Protein AF-A0A1L7GTB3-F1 (afdb_monomer)

InterPro domains:
  IPR046242 Protein of unknown function DUF6275 [PF19791] (11-72)

Mean predicted aligned error: 9.32 Å

Secondary structure (DSSP, 8-state):
-PPP-HHHHHHHHHHHHHHHTTTSS-TTT-EEEEEEEETTEEEEEEE-TTSEEEEEEEETTTEEEEEEEEE--------SS--

Nearest PDB structures (foldseek):
  8bb7-assembly1_B  TM=7.595E-01  e=2.789E+00  Mus musculus
  8bf4-assembly2_C  TM=7.652E-01  e=4.019E+00  Mus musculus
  1ofz-assembly1_B  TM=6.818E-01  e=2.624E+00  Aleuria aurantia
  8asv-assembly1_B  TM=6.442E-01  e=4.826E+00  Saccharomyces cerevisiae
  6qk7-assembly1_B  TM=5.816E-01  e=7.392E+00  Saccharomyces cerevisiae S288C

Organism: Limosilactobacillus fermentum (NCBI:txid1613)

Sequence (83 aa):
MSEFNQAEFESKAKKLVAKYLNYEVNEKELSIVGFSKVGADAKVMICDMDDHCFEVTYFGEDGEHIVDVYSYVECDKSDEELQ

Foldseek 3Di:
DDDDDPVVVLLVVLVVVCVVVVVPDDSVQKDWPDWDDDDQKIWTWIAGPQQKIWIWIQDNPPGIDGDDIDHPPPPPPPVDDDD

pLDDT: mean 77.11, std 15.05, range [38.91, 92.25]

Radius of gyration: 15.76 Å; Cα contacts (8 Å, |Δi|>4): 113; chains: 1; bounding box: 28×23×61 Å

Structure (mmCIF, N/CA/C/O backbone):
data_AF-A0A1L7GTB3-F1
#
_entry.id   AF-A0A1L7GTB3-F1
#
loop_
_atom_site.group_PDB
_atom_site.id
_atom_site.type_symbol
_atom_site.label_atom_id
_atom_site.label_alt_id
_atom_site.label_comp_id
_atom_site.label_asym_id
_atom_site.label_entity_id
_atom_site.label_seq_id
_atom_site.pdbx_PDB_ins_code
_atom_site.Cartn_x
_atom_site.Cartn_y
_atom_site.Cartn_z
_atom_site.occupancy
_atom_site.B_iso_or_equiv
_atom_site.auth_seq_id
_atom_site.auth_comp_id
_atom_site.auth_asym_id
_atom_site.auth_atom_id
_atom_site.pdbx_PDB_model_num
ATOM 1 N N . MET A 1 1 ? -13.288 3.372 20.020 1.00 53.97 1 MET A N 1
ATOM 2 C CA . MET A 1 1 ? -12.799 3.231 18.634 1.00 53.97 1 MET A CA 1
ATOM 3 C C . MET A 1 1 ? -11.373 3.740 18.623 1.00 53.97 1 MET A C 1
ATOM 5 O O . MET A 1 1 ? -11.172 4.858 19.078 1.00 53.97 1 MET A O 1
ATOM 9 N N . SER A 1 2 ? -10.397 2.917 18.239 1.00 66.38 2 SER A N 1
ATOM 10 C CA . SER A 1 2 ? -9.035 3.410 18.011 1.00 66.38 2 SER A CA 1
ATOM 11 C C . SER A 1 2 ? -9.049 4.334 16.798 1.00 66.38 2 SER A C 1
ATOM 13 O O . SER A 1 2 ? -9.755 4.066 15.824 1.00 66.38 2 SER A O 1
ATOM 15 N N . GLU A 1 3 ? -8.305 5.431 16.861 1.00 79.06 3 GLU A N 1
ATOM 16 C CA . GLU A 1 3 ? -8.140 6.311 15.709 1.00 79.06 3 GLU A CA 1
ATOM 17 C C . GLU A 1 3 ? -7.425 5.563 14.578 1.00 79.06 3 GLU A C 1
ATOM 19 O O . GLU A 1 3 ? -6.556 4.723 14.814 1.00 79.06 3 GLU A O 1
ATOM 24 N N . PHE A 1 4 ? -7.827 5.838 13.338 1.00 83.56 4 PHE A N 1
ATOM 25 C CA . PHE A 1 4 ? -7.194 5.243 12.166 1.00 83.56 4 PHE A CA 1
ATOM 26 C C . PHE A 1 4 ? -5.778 5.803 12.006 1.00 83.56 4 PHE A C 1
ATOM 28 O O . PHE A 1 4 ? -5.607 7.012 11.854 1.00 83.56 4 PHE A O 1
ATOM 35 N N . ASN A 1 5 ? -4.778 4.924 12.003 1.00 88.94 5 ASN A N 1
ATOM 36 C CA . ASN A 1 5 ? -3.383 5.297 11.810 1.00 88.94 5 ASN A CA 1
ATOM 37 C C . ASN A 1 5 ? -3.001 5.177 10.329 1.00 88.94 5 ASN A C 1
ATOM 39 O O . ASN A 1 5 ? -2.639 4.101 9.854 1.00 88.94 5 ASN A O 1
ATOM 43 N N . GLN A 1 6 ? -3.073 6.298 9.610 1.00 89.50 6 GLN A N 1
ATOM 44 C CA . GLN A 1 6 ? -2.747 6.344 8.184 1.00 89.50 6 GLN A CA 1
ATOM 45 C C . GLN A 1 6 ? -1.305 5.902 7.903 1.00 89.50 6 GLN A C 1
ATOM 47 O O . GLN A 1 6 ? -1.094 5.089 7.013 1.00 89.50 6 GLN A O 1
ATOM 52 N N . ALA A 1 7 ? -0.323 6.356 8.685 1.00 91.44 7 ALA A N 1
ATOM 53 C CA . ALA A 1 7 ? 1.083 6.012 8.458 1.00 91.44 7 ALA A CA 1
ATOM 54 C C . ALA A 1 7 ? 1.354 4.506 8.621 1.00 91.44 7 ALA A C 1
ATOM 56 O O . ALA A 1 7 ? 2.141 3.914 7.880 1.00 91.44 7 ALA A O 1
ATOM 57 N N . GLU A 1 8 ? 0.688 3.868 9.584 1.00 89.12 8 GLU A N 1
ATOM 58 C CA . GLU A 1 8 ? 0.770 2.419 9.762 1.00 89.12 8 GLU A CA 1
ATOM 59 C C . GLU A 1 8 ? 0.125 1.671 8.591 1.00 89.12 8 GLU A C 1
ATOM 61 O O . GLU A 1 8 ? 0.721 0.720 8.084 1.00 89.12 8 GLU A O 1
ATOM 66 N N . PHE A 1 9 ? -1.049 2.118 8.135 1.00 88.19 9 PHE A N 1
ATOM 67 C CA . PHE A 1 9 ? -1.727 1.554 6.967 1.00 88.19 9 PHE A CA 1
ATOM 68 C C . PHE A 1 9 ? -0.860 1.653 5.705 1.00 88.19 9 PHE A C 1
ATOM 70 O O . PHE A 1 9 ? -0.624 0.657 5.027 1.00 88.19 9 PHE A O 1
ATOM 77 N N . GLU A 1 1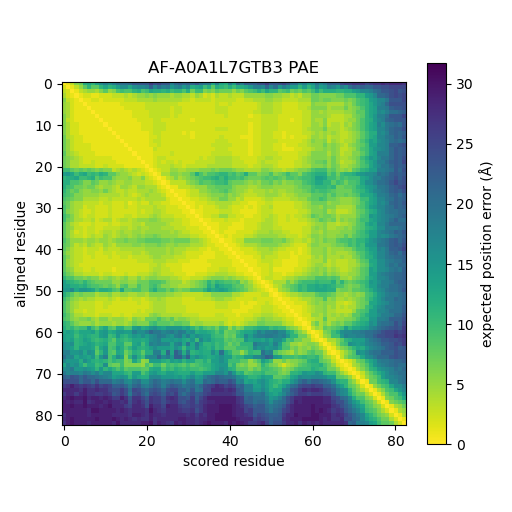0 ? -0.309 2.832 5.436 1.00 90.62 10 GLU A N 1
ATOM 78 C CA . GLU A 1 10 ? 0.587 3.087 4.310 1.00 90.62 10 GLU A CA 1
ATOM 79 C C . GLU A 1 10 ? 1.845 2.205 4.353 1.00 90.62 10 GLU A C 1
ATOM 81 O O . GLU A 1 10 ? 2.242 1.627 3.338 1.00 90.62 10 GLU A O 1
ATOM 86 N N . SER A 1 11 ? 2.455 2.034 5.532 1.00 90.56 11 SER A N 1
ATOM 87 C CA . SER A 1 11 ? 3.608 1.140 5.704 1.00 90.56 11 SER A CA 1
ATOM 88 C C . SER A 1 11 ? 3.251 -0.325 5.439 1.00 90.56 11 SER A C 1
ATOM 90 O O . SER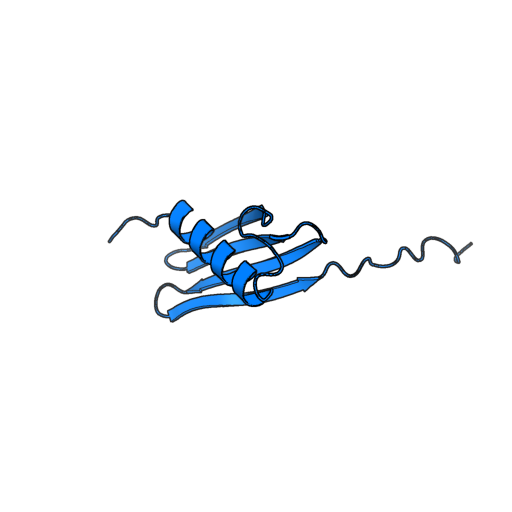 A 1 11 ? 4.022 -1.035 4.790 1.00 90.56 11 SER A O 1
ATOM 92 N N . LYS A 1 12 ? 2.092 -0.795 5.916 1.00 89.06 12 LYS A N 1
ATOM 93 C CA . LYS A 1 12 ? 1.630 -2.168 5.666 1.00 89.06 12 LYS A CA 1
ATOM 94 C C . LYS A 1 12 ? 1.325 -2.401 4.191 1.00 89.06 12 LYS A C 1
ATOM 96 O O . LYS A 1 12 ? 1.785 -3.396 3.636 1.00 89.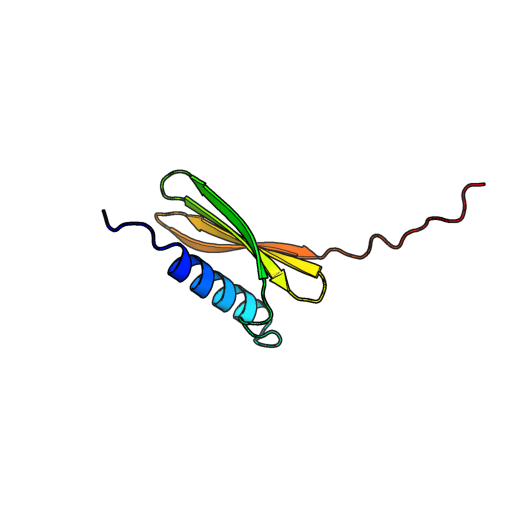06 12 LYS A O 1
ATOM 101 N N . ALA A 1 13 ? 0.659 -1.453 3.539 1.00 89.50 13 ALA A N 1
ATOM 102 C CA . ALA A 1 13 ? 0.351 -1.530 2.118 1.00 89.50 13 ALA A CA 1
ATOM 103 C C . ALA A 1 13 ? 1.623 -1.608 1.254 1.00 89.50 13 ALA A C 1
ATOM 105 O O . ALA A 1 13 ? 1.712 -2.454 0.366 1.00 89.50 13 ALA A O 1
ATOM 106 N N . LYS A 1 14 ? 2.662 -0.822 1.569 1.00 89.62 14 LYS A N 1
ATOM 107 C CA . LYS A 1 14 ? 3.967 -0.924 0.891 1.00 89.62 14 LYS A CA 1
ATOM 108 C C . LYS A 1 14 ? 4.622 -2.293 1.069 1.00 89.62 14 LYS A C 1
ATOM 110 O O . LYS A 1 14 ? 5.126 -2.858 0.104 1.00 89.62 14 LYS A O 1
ATOM 115 N N . LYS A 1 15 ? 4.587 -2.863 2.277 1.00 89.25 15 LYS A N 1
ATOM 116 C CA . LYS A 1 15 ? 5.112 -4.219 2.531 1.00 89.25 15 LYS A CA 1
ATOM 117 C C . LYS A 1 15 ? 4.350 -5.286 1.757 1.00 89.25 15 LYS A C 1
ATOM 119 O O . LYS A 1 15 ? 4.952 -6.253 1.296 1.00 89.25 15 LYS A O 1
ATOM 124 N N . LEU A 1 16 ? 3.038 -5.116 1.631 1.00 87.88 16 LEU A N 1
ATOM 125 C CA . LEU A 1 16 ? 2.173 -6.022 0.892 1.00 87.88 16 LEU A CA 1
ATOM 126 C C . LEU A 1 16 ? 2.504 -6.002 -0.610 1.00 87.88 16 LEU A C 1
ATOM 128 O O . LEU A 1 16 ? 2.706 -7.066 -1.190 1.00 87.88 16 LEU A O 1
ATOM 132 N N . VAL A 1 17 ? 2.659 -4.814 -1.205 1.00 86.38 17 VAL A N 1
ATOM 133 C CA . VAL A 1 17 ? 3.089 -4.647 -2.607 1.00 86.38 17 VAL A CA 1
ATOM 134 C C . VAL A 1 17 ? 4.507 -5.181 -2.829 1.00 86.38 17 VAL A C 1
ATOM 136 O O . VAL A 1 17 ? 4.725 -5.962 -3.750 1.00 86.38 17 VAL A O 1
ATOM 139 N N . ALA A 1 18 ? 5.461 -4.867 -1.948 1.00 86.88 18 ALA A N 1
ATOM 140 C CA . ALA A 1 18 ? 6.823 -5.398 -2.046 1.00 86.88 18 ALA A CA 1
ATOM 141 C C . ALA A 1 18 ? 6.848 -6.937 -2.001 1.00 86.88 18 ALA A C 1
ATOM 143 O O . ALA A 1 18 ? 7.580 -7.578 -2.750 1.00 86.88 18 ALA A O 1
ATOM 144 N N . LYS A 1 19 ? 6.010 -7.553 -1.154 1.00 85.69 19 LYS A N 1
ATOM 145 C CA . LYS A 1 19 ? 5.854 -9.013 -1.103 1.00 85.69 19 LYS A CA 1
ATOM 146 C C . LYS A 1 19 ? 5.217 -9.573 -2.378 1.00 85.69 19 LYS A C 1
ATOM 148 O O . LYS A 1 19 ? 5.611 -10.652 -2.810 1.00 85.69 19 LYS A O 1
ATOM 153 N N . TYR A 1 20 ? 4.240 -8.875 -2.959 1.00 84.44 20 TYR A N 1
ATOM 154 C CA . TYR A 1 20 ? 3.620 -9.258 -4.232 1.00 84.44 20 TYR A CA 1
ATOM 155 C C . TYR A 1 20 ? 4.644 -9.273 -5.372 1.00 84.44 20 TYR A C 1
ATOM 157 O O . TYR A 1 20 ? 4.698 -10.233 -6.134 1.00 84.44 20 TYR A O 1
ATOM 165 N N . LEU A 1 21 ? 5.533 -8.281 -5.397 1.00 83.31 21 LEU A N 1
ATOM 166 C CA . LEU A 1 21 ? 6.685 -8.196 -6.298 1.00 83.31 21 LEU A CA 1
ATOM 167 C C . LEU A 1 21 ? 7.850 -9.118 -5.892 1.00 83.31 21 LEU A C 1
ATOM 169 O O . LEU A 1 21 ? 8.989 -8.891 -6.277 1.00 83.31 21 LEU A O 1
ATOM 173 N N . ASN A 1 22 ? 7.597 -10.139 -5.066 1.00 82.56 22 ASN A N 1
ATOM 174 C CA . ASN A 1 22 ? 8.591 -11.115 -4.615 1.00 82.56 22 ASN A CA 1
ATOM 175 C C . ASN A 1 22 ? 9.873 -10.493 -4.014 1.00 82.56 22 ASN A C 1
ATOM 177 O O . ASN A 1 22 ? 10.958 -11.062 -4.116 1.00 82.56 22 ASN A O 1
ATOM 181 N N . TYR A 1 23 ? 9.744 -9.335 -3.358 1.00 76.06 23 TYR A N 1
ATOM 182 C CA . TYR A 1 23 ? 10.843 -8.548 -2.787 1.00 76.06 23 TYR A CA 1
ATOM 183 C C . TYR A 1 23 ? 11.872 -8.028 -3.804 1.00 76.06 23 TYR A C 1
ATOM 185 O O . TYR A 1 23 ? 12.962 -7.622 -3.399 1.00 76.06 23 TYR A O 1
ATOM 193 N N . GLU A 1 24 ? 11.539 -8.004 -5.097 1.00 76.94 24 GLU A N 1
ATOM 194 C CA . GLU A 1 24 ? 12.381 -7.385 -6.130 1.00 76.94 24 GLU A CA 1
ATOM 195 C C . GLU A 1 24 ? 12.440 -5.859 -5.973 1.00 76.94 24 GLU A C 1
ATOM 197 O O . GLU A 1 24 ? 13.455 -5.251 -6.298 1.00 76.94 24 GLU A O 1
ATOM 202 N N . VAL A 1 25 ? 11.394 -5.266 -5.385 1.00 78.50 25 VAL A N 1
ATOM 203 C CA . VAL A 1 25 ? 11.299 -3.832 -5.087 1.00 78.50 25 VAL A CA 1
ATOM 204 C C . VAL A 1 25 ? 11.261 -3.604 -3.576 1.00 78.50 25 VAL A C 1
ATOM 206 O O . VAL A 1 25 ? 10.510 -4.252 -2.836 1.00 78.50 25 VAL A O 1
ATOM 209 N N . ASN A 1 26 ? 12.067 -2.660 -3.089 1.00 83.31 26 ASN A N 1
ATOM 210 C CA . ASN A 1 26 ? 12.074 -2.246 -1.692 1.00 83.31 26 ASN A CA 1
ATOM 211 C C . ASN A 1 26 ? 10.855 -1.362 -1.374 1.00 83.31 26 ASN A C 1
ATOM 213 O O . ASN A 1 26 ? 10.482 -0.496 -2.156 1.00 83.31 26 ASN A O 1
ATOM 217 N N . GLU A 1 27 ? 10.291 -1.461 -0.164 1.00 81.69 27 GLU A N 1
ATOM 218 C CA . GLU A 1 27 ? 9.209 -0.563 0.288 1.00 81.69 27 GLU A CA 1
ATOM 219 C C . GLU A 1 27 ? 9.556 0.939 0.180 1.00 81.69 27 GLU A C 1
ATOM 221 O O . GLU A 1 27 ? 8.663 1.783 0.090 1.00 81.69 27 GLU A O 1
ATOM 226 N N . LYS A 1 28 ? 10.850 1.285 0.189 1.00 85.00 28 LYS A N 1
ATOM 227 C CA . LYS A 1 28 ? 11.352 2.654 0.008 1.00 85.00 28 LYS A CA 1
ATOM 228 C C . LYS A 1 28 ? 11.284 3.149 -1.435 1.00 85.00 28 LYS A C 1
ATOM 230 O O . LYS A 1 28 ? 11.264 4.357 -1.635 1.00 85.00 28 LYS A O 1
ATOM 235 N N . GLU A 1 29 ? 11.267 2.237 -2.398 1.00 85.38 29 GLU A N 1
ATOM 236 C CA . GLU A 1 29 ? 11.158 2.526 -3.834 1.00 85.38 29 GLU A CA 1
ATOM 237 C C . GLU A 1 29 ? 9.692 2.675 -4.263 1.00 85.38 29 GLU A C 1
ATOM 239 O O . GLU A 1 29 ? 9.403 3.193 -5.335 1.00 85.38 29 GLU A O 1
ATOM 244 N N . LEU A 1 30 ? 8.760 2.292 -3.386 1.00 88.31 30 LEU A N 1
ATOM 245 C CA . LEU A 1 30 ? 7.328 2.453 -3.584 1.00 88.31 30 LEU A CA 1
ATOM 246 C C . LEU A 1 30 ? 6.855 3.832 -3.124 1.00 88.31 30 LEU A C 1
ATOM 248 O O . LEU A 1 30 ? 7.084 4.245 -1.978 1.00 88.31 30 LEU A O 1
ATOM 252 N N . SER A 1 31 ? 6.105 4.509 -3.985 1.00 90.88 31 SER A N 1
ATOM 253 C CA . SER A 1 31 ? 5.543 5.834 -3.731 1.00 90.88 31 SER A CA 1
ATOM 254 C C . SER A 1 31 ? 4.028 5.771 -3.609 1.00 90.88 31 SER A C 1
ATOM 256 O O . SER A 1 31 ? 3.356 5.107 -4.389 1.00 90.88 31 SER A O 1
ATOM 258 N N . ILE A 1 32 ? 3.478 6.473 -2.618 1.00 90.94 32 ILE A N 1
ATOM 259 C CA . ILE A 1 32 ? 2.027 6.606 -2.462 1.00 90.94 32 ILE A CA 1
ATOM 260 C C . ILE A 1 32 ? 1.584 7.801 -3.284 1.00 90.94 32 ILE A C 1
ATOM 262 O O . ILE A 1 32 ? 2.031 8.920 -3.040 1.00 90.94 32 ILE A O 1
ATOM 266 N N . VAL A 1 33 ? 0.703 7.549 -4.243 1.00 90.56 33 VAL A N 1
ATOM 267 C CA . VAL A 1 33 ? 0.208 8.565 -5.181 1.00 90.56 33 VAL A CA 1
ATOM 268 C C . VAL A 1 33 ? -1.244 8.950 -4.907 1.00 90.56 33 VAL A C 1
ATOM 270 O O . VAL A 1 33 ? -1.715 9.980 -5.380 1.00 90.56 33 VAL A O 1
ATOM 273 N N . GLY A 1 34 ? -1.952 8.157 -4.100 1.00 89.50 34 GLY A N 1
ATOM 274 C CA . GLY A 1 34 ? -3.326 8.441 -3.712 1.00 89.50 34 GLY A CA 1
ATOM 275 C C . GLY A 1 34 ? -3.725 7.715 -2.437 1.00 89.50 34 GLY A C 1
ATOM 276 O O . GLY A 1 34 ? -3.317 6.581 -2.201 1.00 89.50 34 GLY A O 1
ATOM 277 N N . PHE A 1 35 ? -4.551 8.371 -1.628 1.00 92.25 35 PHE A N 1
ATOM 278 C CA . PHE A 1 35 ? -5.150 7.807 -0.424 1.00 92.25 35 PHE A CA 1
ATOM 279 C C . PHE A 1 35 ? -6.613 8.241 -0.337 1.00 92.25 35 PHE A C 1
ATOM 281 O O . PHE A 1 35 ? -6.940 9.406 -0.570 1.00 92.25 35 PHE A O 1
ATOM 288 N N . SER A 1 36 ? -7.494 7.307 0.009 1.00 90.62 36 SER A N 1
ATOM 289 C CA . SER A 1 36 ? -8.913 7.567 0.236 1.00 90.62 36 SER A CA 1
ATOM 290 C C . SER A 1 36 ? -9.407 6.770 1.434 1.00 90.62 36 SER A C 1
ATOM 292 O O . SER A 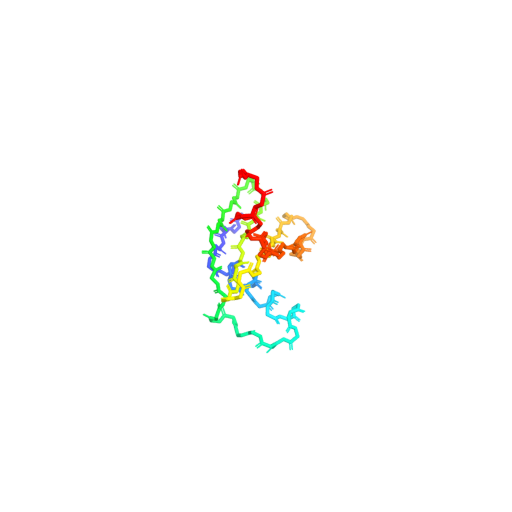1 36 ? -9.013 5.625 1.635 1.00 90.62 36 SER A O 1
ATOM 294 N N . LYS A 1 37 ? -10.294 7.366 2.230 1.00 89.62 37 LYS A N 1
ATOM 295 C CA . LYS A 1 37 ? -10.930 6.704 3.367 1.00 89.62 37 LYS A CA 1
ATOM 296 C C . LYS A 1 37 ? -12.408 7.056 3.409 1.00 89.62 37 LYS A C 1
ATOM 298 O O . LYS A 1 37 ? -12.761 8.233 3.445 1.00 89.62 37 LYS A O 1
ATOM 303 N N . VAL A 1 38 ? -13.263 6.039 3.456 1.00 86.62 38 VAL A N 1
ATOM 304 C CA . VAL A 1 38 ? -14.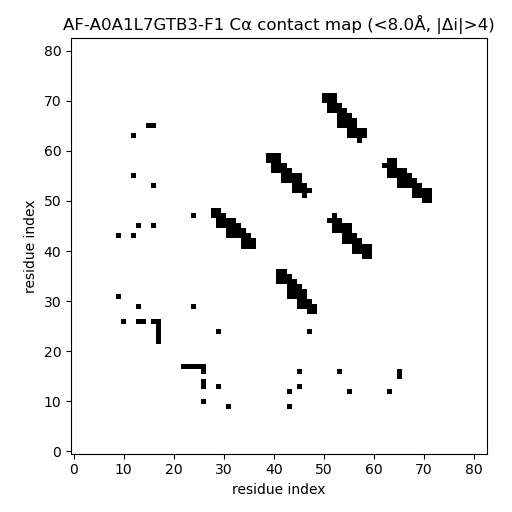720 6.186 3.516 1.00 86.62 38 VAL A CA 1
ATOM 305 C C . VAL A 1 38 ? -15.245 5.305 4.644 1.00 86.62 38 VAL A C 1
ATOM 307 O O . VAL A 1 38 ? -15.285 4.085 4.540 1.00 86.62 38 VAL A O 1
ATOM 310 N N . GLY A 1 39 ? -15.633 5.926 5.760 1.00 86.25 39 GLY A N 1
ATOM 311 C CA . GLY A 1 39 ? -16.082 5.189 6.942 1.00 86.25 39 GLY A CA 1
ATOM 312 C C . GLY A 1 39 ? -14.973 4.308 7.530 1.00 86.25 39 GLY A C 1
ATOM 313 O O . GLY A 1 39 ? -13.954 4.830 7.999 1.00 86.25 39 GLY A O 1
ATOM 314 N N . ALA A 1 40 ? -15.204 2.993 7.538 1.00 83.19 40 ALA A N 1
ATOM 315 C CA . ALA A 1 40 ? -14.250 1.985 8.004 1.00 83.19 40 ALA A CA 1
ATOM 316 C C . ALA A 1 40 ? -13.277 1.520 6.906 1.00 83.19 40 ALA A C 1
ATOM 318 O O . ALA A 1 40 ? -12.249 0.925 7.228 1.00 83.19 40 ALA A O 1
ATOM 319 N N . ASP A 1 41 ? -13.568 1.835 5.644 1.00 86.06 41 ASP A N 1
ATOM 320 C CA . ASP A 1 41 ? -12.789 1.373 4.503 1.00 86.06 41 ASP A CA 1
ATOM 321 C C . ASP A 1 41 ? -11.702 2.385 4.142 1.00 86.06 41 ASP A C 1
ATOM 323 O O . ASP A 1 41 ? -11.902 3.605 4.216 1.00 86.06 41 ASP A O 1
ATOM 327 N N . ALA A 1 42 ? -10.545 1.876 3.729 1.00 89.12 42 ALA A N 1
ATOM 328 C CA . ALA A 1 42 ? -9.417 2.681 3.281 1.00 89.12 42 ALA A CA 1
ATOM 329 C C . ALA A 1 42 ? -8.829 2.116 1.990 1.00 89.12 42 ALA A C 1
ATOM 331 O O . ALA 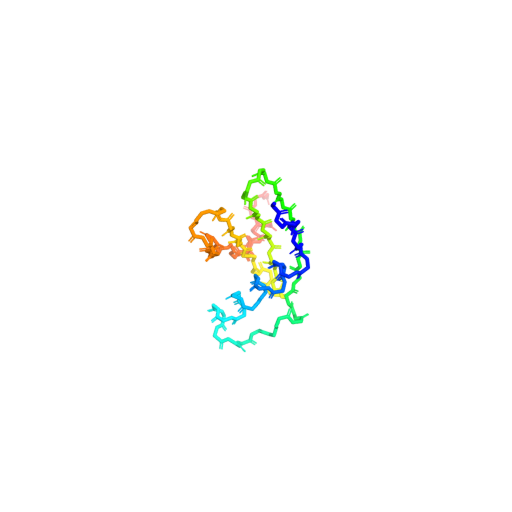A 1 42 ? -8.813 0.911 1.768 1.00 89.12 42 ALA A O 1
ATOM 332 N N . LYS A 1 43 ? -8.326 2.997 1.137 1.00 90.88 43 LYS A N 1
ATOM 333 C CA . LYS A 1 43 ? -7.682 2.666 -0.127 1.00 90.88 43 LYS A CA 1
ATOM 334 C C . LYS A 1 43 ? -6.399 3.459 -0.260 1.00 90.88 43 LYS A C 1
ATO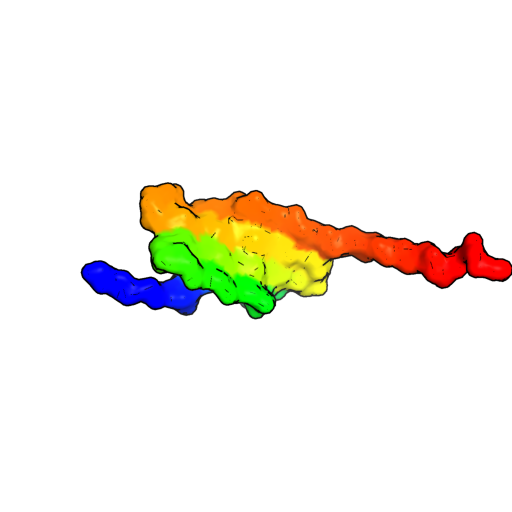M 336 O O . LYS A 1 43 ? -6.371 4.647 0.067 1.00 90.88 43 LYS A O 1
ATOM 341 N N . VAL A 1 44 ? -5.358 2.820 -0.772 1.00 91.88 44 VAL A N 1
ATOM 342 C CA . VAL A 1 44 ? -4.113 3.488 -1.147 1.00 91.88 44 VAL A CA 1
ATOM 343 C C . VAL A 1 44 ? -3.662 3.002 -2.513 1.00 91.88 44 VAL A C 1
ATOM 345 O O . VAL A 1 44 ? -3.723 1.812 -2.815 1.00 91.88 44 VAL A O 1
ATOM 348 N N . MET A 1 45 ? -3.218 3.951 -3.327 1.00 91.56 45 MET A N 1
ATOM 349 C CA . MET A 1 45 ? -2.585 3.691 -4.606 1.00 91.56 45 MET A CA 1
ATOM 350 C C . MET A 1 45 ? -1.079 3.857 -4.442 1.00 91.56 45 MET A C 1
ATOM 352 O O . MET A 1 45 ? -0.604 4.901 -3.980 1.00 91.56 45 MET A O 1
ATOM 356 N N . ILE A 1 46 ? -0.347 2.807 -4.787 1.00 89.75 46 ILE A N 1
ATOM 357 C CA . ILE A 1 46 ? 1.104 2.715 -4.651 1.00 89.75 46 ILE A CA 1
ATOM 358 C C . ILE A 1 46 ? 1.680 2.487 -6.036 1.00 89.75 46 ILE A C 1
ATOM 360 O O . ILE A 1 46 ? 1.231 1.560 -6.690 1.00 89.75 46 ILE A O 1
ATOM 364 N N . CYS A 1 47 ? 2.668 3.264 -6.462 1.00 88.12 47 CYS A N 1
ATOM 365 C CA . CYS A 1 47 ? 3.388 2.992 -7.704 1.00 88.12 47 CYS A CA 1
ATOM 366 C C . CYS A 1 47 ? 4.866 2.705 -7.426 1.00 88.12 47 CYS A C 1
ATOM 368 O O . CYS A 1 47 ? 5.437 3.255 -6.474 1.00 88.12 47 CYS A O 1
ATOM 370 N N . ASP A 1 48 ? 5.458 1.817 -8.219 1.00 84.50 48 ASP A N 1
ATOM 371 C CA . ASP A 1 48 ? 6.906 1.615 -8.264 1.00 84.50 48 ASP A CA 1
ATOM 372 C C . ASP A 1 48 ? 7.573 2.593 -9.251 1.00 84.50 48 ASP A C 1
ATOM 374 O O . ASP A 1 48 ? 6.938 3.521 -9.755 1.00 84.50 48 ASP A O 1
ATOM 378 N N . MET A 1 49 ? 8.885 2.444 -9.453 1.00 78.19 49 MET A N 1
ATOM 379 C CA . MET A 1 49 ? 9.657 3.298 -10.366 1.00 78.19 49 MET A CA 1
ATOM 380 C C . MET A 1 49 ? 9.451 2.952 -11.848 1.00 78.19 49 MET A C 1
ATOM 382 O O . MET A 1 49 ? 9.848 3.749 -12.693 1.00 78.19 49 MET A O 1
ATOM 386 N N . ASP A 1 50 ? 8.840 1.805 -12.145 1.00 75.56 50 ASP A N 1
ATOM 387 C CA . ASP A 1 50 ? 8.622 1.278 -13.495 1.00 75.56 50 ASP A CA 1
ATOM 388 C C . ASP A 1 50 ? 7.157 1.484 -13.942 1.00 75.56 50 ASP A C 1
ATOM 390 O O . ASP A 1 50 ? 6.637 0.755 -14.784 1.00 75.56 50 ASP A O 1
ATOM 394 N N . ASP A 1 51 ? 6.481 2.483 -13.358 1.00 71.88 51 ASP A N 1
ATOM 395 C CA . ASP A 1 51 ? 5.091 2.871 -13.630 1.00 71.88 51 ASP A CA 1
ATOM 396 C C . ASP A 1 51 ? 4.048 1.748 -13.419 1.00 71.88 51 ASP A C 1
ATOM 398 O O . ASP A 1 51 ? 2.914 1.818 -13.916 1.00 71.88 51 ASP A O 1
ATOM 402 N N . HIS A 1 52 ? 4.368 0.727 -12.615 1.00 81.31 52 HIS A N 1
ATOM 403 C CA . HIS A 1 52 ? 3.364 -0.208 -12.117 1.00 81.31 52 HIS A CA 1
ATOM 404 C C . HIS A 1 52 ? 2.671 0.394 -10.902 1.00 81.31 52 HIS A C 1
ATOM 406 O O . HIS A 1 52 ? 3.308 0.720 -9.900 1.00 81.31 52 HIS A O 1
ATOM 412 N N . CYS A 1 53 ? 1.347 0.492 -10.959 1.00 86.44 53 CYS A N 1
ATOM 413 C CA . CYS A 1 53 ? 0.528 0.998 -9.872 1.00 86.44 53 CYS A CA 1
ATOM 414 C C . CYS A 1 53 ? -0.363 -0.106 -9.292 1.00 86.44 53 CYS A C 1
ATOM 416 O O . CYS 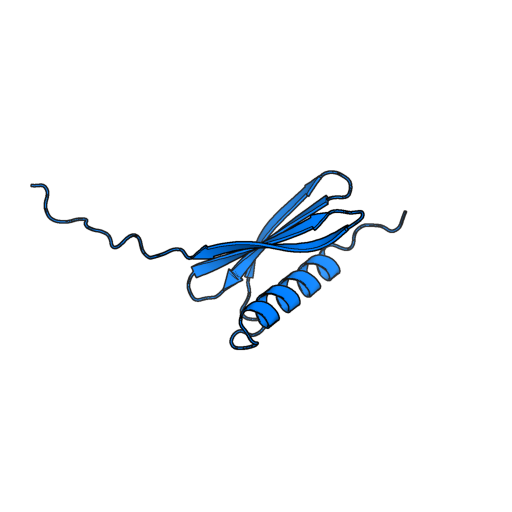A 1 53 ? -0.983 -0.897 -9.995 1.00 86.44 53 CYS A O 1
ATOM 418 N N . PHE A 1 54 ? -0.469 -0.129 -7.973 1.00 87.88 54 PHE A N 1
ATOM 419 C CA . PHE A 1 54 ? -1.168 -1.128 -7.181 1.00 87.88 54 PHE A CA 1
ATOM 420 C C . PHE A 1 54 ? -2.239 -0.427 -6.353 1.00 87.88 54 PHE A C 1
ATOM 422 O O . PHE A 1 54 ? -1.943 0.545 -5.652 1.00 87.88 54 PHE A O 1
ATOM 429 N N . GLU A 1 55 ? -3.473 -0.929 -6.393 1.00 89.94 55 GLU A N 1
ATOM 430 C CA . GLU A 1 55 ? -4.518 -0.514 -5.456 1.00 89.94 55 GLU A CA 1
ATOM 431 C C . GLU A 1 55 ? -4.594 -1.514 -4.297 1.00 89.94 55 GLU A C 1
ATOM 433 O O . GLU A 1 55 ? -4.943 -2.687 -4.464 1.00 89.94 55 GLU A O 1
ATOM 438 N N . VAL A 1 56 ? -4.302 -1.028 -3.091 1.00 88.25 56 VAL A N 1
ATOM 439 C CA . VAL A 1 56 ? -4.490 -1.775 -1.846 1.00 88.25 56 VAL A CA 1
ATOM 440 C C . VAL A 1 56 ? -5.734 -1.240 -1.153 1.00 88.25 56 VAL A C 1
ATOM 442 O O . VAL A 1 56 ? -5.802 -0.057 -0.813 1.00 88.25 56 VAL A O 1
ATOM 445 N N . THR A 1 57 ? -6.716 -2.114 -0.929 1.00 87.56 57 THR A N 1
ATOM 446 C CA . THR A 1 57 ? -7.954 -1.771 -0.220 1.00 87.56 57 THR A CA 1
ATOM 447 C C . THR A 1 57 ? -8.027 -2.519 1.103 1.00 87.56 57 THR A C 1
ATOM 449 O O . THR A 1 57 ? -7.783 -3.721 1.191 1.00 87.56 57 THR A O 1
ATOM 452 N N . TYR A 1 58 ? -8.398 -1.789 2.143 1.00 81.94 58 TYR A N 1
ATOM 453 C CA . TYR A 1 58 ? -8.762 -2.306 3.445 1.00 81.94 58 TYR A CA 1
ATOM 454 C C . TYR A 1 58 ? -10.267 -2.186 3.622 1.00 81.94 58 TYR A C 1
ATOM 456 O O . TYR A 1 58 ? -10.801 -1.074 3.600 1.00 81.94 58 TYR A O 1
ATOM 464 N N . PHE A 1 59 ? -10.924 -3.324 3.819 1.00 80.25 59 PHE A N 1
ATOM 465 C CA . PHE A 1 59 ? -12.327 -3.377 4.208 1.00 80.25 59 PHE A CA 1
ATOM 466 C C . PHE A 1 59 ? -12.377 -3.612 5.710 1.00 80.25 59 PHE A C 1
ATOM 468 O O . PHE A 1 59 ? -11.840 -4.610 6.193 1.00 80.25 59 PHE A O 1
ATOM 475 N N . GLY A 1 60 ? -12.979 -2.677 6.447 1.00 69.12 60 GLY A N 1
ATOM 476 C CA . GLY A 1 60 ? -12.822 -2.561 7.902 1.00 69.12 60 GLY A CA 1
ATOM 477 C C . GLY A 1 60 ? -13.031 -3.847 8.718 1.00 69.12 60 GLY A C 1
ATOM 478 O O . GLY A 1 60 ? -12.419 -3.992 9.775 1.00 69.12 60 GLY A O 1
ATOM 479 N N . GLU A 1 61 ? -13.865 -4.775 8.239 1.00 62.97 61 GLU A N 1
ATOM 480 C CA . GLU A 1 61 ? -14.191 -6.040 8.917 1.00 62.97 61 GLU A CA 1
ATOM 481 C C . GLU A 1 61 ? -13.407 -7.260 8.386 1.00 62.97 61 GLU A C 1
ATOM 483 O O . GLU A 1 61 ? -13.229 -8.227 9.127 1.00 62.97 61 GLU A O 1
ATOM 488 N N . ASP A 1 62 ? -12.866 -7.200 7.163 1.00 62.88 62 ASP A N 1
ATOM 489 C CA . ASP A 1 62 ? -12.309 -8.357 6.435 1.00 62.88 62 ASP A CA 1
ATOM 490 C C . ASP A 1 62 ? -10.781 -8.306 6.222 1.00 62.88 62 ASP A C 1
ATOM 492 O O . ASP A 1 62 ? -10.191 -9.250 5.685 1.00 62.88 62 ASP A O 1
ATOM 496 N N . GLY A 1 63 ? -10.108 -7.230 6.647 1.00 66.94 63 GLY A N 1
ATOM 497 C CA . GLY A 1 63 ? -8.646 -7.103 6.585 1.00 66.94 63 GLY A CA 1
ATOM 498 C C . GLY A 1 63 ? -8.096 -6.418 5.322 1.00 66.94 63 GLY A C 1
ATOM 499 O O . GLY A 1 63 ? -8.824 -5.782 4.560 1.00 66.94 63 GLY A O 1
ATOM 500 N N . GLU A 1 64 ? -6.771 -6.486 5.141 1.00 66.00 64 GLU A N 1
ATOM 501 C CA . GLU A 1 64 ? -6.028 -5.860 4.030 1.00 66.00 64 GLU A CA 1
ATOM 502 C C . GLU A 1 64 ? -5.990 -6.780 2.803 1.00 66.00 64 GLU A C 1
ATOM 504 O O . GLU A 1 64 ? -5.543 -7.923 2.906 1.00 66.00 64 GLU A O 1
ATOM 509 N N . HIS A 1 65 ? -6.389 -6.270 1.634 1.00 68.81 65 HIS A N 1
ATOM 510 C CA . HIS A 1 65 ? -6.367 -7.002 0.364 1.00 68.81 65 HIS A CA 1
ATOM 511 C C . HIS A 1 65 ? -5.670 -6.169 -0.725 1.00 68.81 65 HIS A C 1
ATOM 513 O O . HIS A 1 65 ? -5.929 -4.971 -0.863 1.00 68.81 65 HIS A O 1
ATOM 519 N N . ILE A 1 66 ? -4.796 -6.793 -1.527 1.00 62.50 66 ILE A N 1
ATOM 520 C CA . ILE A 1 66 ? -4.402 -6.210 -2.824 1.00 62.50 66 ILE A CA 1
ATOM 521 C C . ILE A 1 66 ? -5.590 -6.438 -3.749 1.00 62.50 66 ILE A C 1
ATOM 523 O O . ILE A 1 66 ? -5.964 -7.588 -3.975 1.00 62.50 66 ILE A O 1
ATOM 527 N N . VAL A 1 67 ? -6.211 -5.361 -4.221 1.00 65.69 67 VAL A N 1
ATOM 528 C CA . VAL A 1 67 ? -7.462 -5.457 -4.981 1.00 65.69 67 VAL A CA 1
ATOM 529 C C . VAL A 1 67 ? -7.219 -5.352 -6.476 1.00 65.69 67 VAL A C 1
ATOM 531 O O . VAL A 1 67 ? -7.941 -6.000 -7.227 1.00 65.69 67 VAL A O 1
ATOM 534 N N . ASP A 1 68 ? -6.194 -4.613 -6.911 1.00 68.38 68 ASP A N 1
ATOM 535 C CA . ASP A 1 68 ? -5.932 -4.464 -8.342 1.00 68.38 68 ASP A CA 1
ATOM 536 C C . ASP A 1 68 ? -4.471 -4.111 -8.667 1.00 68.38 68 ASP A C 1
ATOM 538 O O . ASP A 1 68 ? -3.789 -3.452 -7.873 1.00 68.38 68 ASP A O 1
ATOM 542 N N . VAL A 1 69 ? -4.005 -4.549 -9.841 1.00 70.50 69 VAL A N 1
ATOM 543 C CA . VAL A 1 69 ? -2.667 -4.267 -10.385 1.00 70.50 69 VAL A CA 1
ATOM 544 C C . VAL A 1 69 ? -2.823 -3.641 -11.761 1.00 70.50 69 VAL A C 1
ATOM 546 O O . VAL A 1 69 ? -3.284 -4.280 -12.704 1.00 70.50 69 VAL A O 1
ATOM 549 N N . TYR A 1 70 ? -2.380 -2.399 -11.877 1.00 70.44 70 TYR A N 1
ATOM 550 C CA . TYR A 1 70 ? -2.352 -1.638 -13.112 1.00 70.44 70 TYR A CA 1
ATOM 551 C C . TYR A 1 70 ? -0.902 -1.553 -13.583 1.00 70.44 70 TYR A C 1
ATOM 553 O O . TYR A 1 70 ? -0.069 -0.952 -12.911 1.00 70.44 70 TYR A O 1
ATOM 561 N N . SER A 1 71 ? -0.578 -2.115 -14.744 1.00 60.69 71 SER A N 1
ATOM 562 C CA . SER A 1 71 ? 0.601 -1.657 -15.474 1.00 60.69 71 SER A CA 1
ATOM 563 C C . SER A 1 71 ? 0.165 -0.512 -16.377 1.00 60.69 71 SER A C 1
ATOM 565 O O . SER A 1 71 ? -0.774 -0.664 -17.166 1.00 60.69 71 SER A O 1
ATOM 567 N N . TYR A 1 72 ? 0.852 0.630 -16.308 1.00 58.09 72 TYR A N 1
ATOM 568 C CA . TYR A 1 72 ? 0.951 1.445 -17.510 1.00 58.09 72 TYR A CA 1
ATOM 569 C C . TYR A 1 72 ? 1.774 0.616 -18.493 1.00 58.09 72 TYR A C 1
ATOM 571 O O . TYR A 1 72 ? 2.993 0.703 -18.545 1.00 58.09 72 TYR A O 1
ATOM 579 N N . VAL A 1 73 ? 1.110 -0.250 -19.264 1.00 51.28 73 VAL A N 1
ATOM 58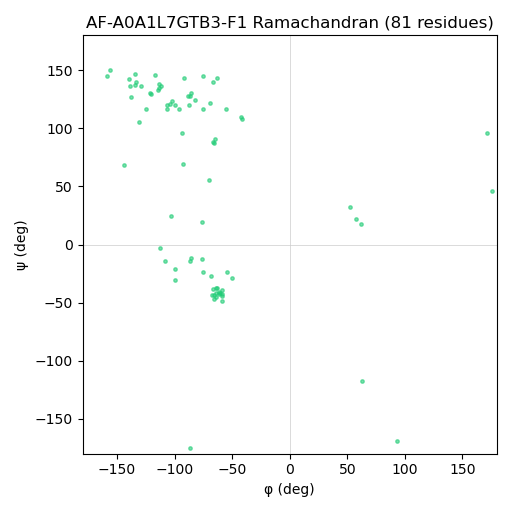0 C CA . VAL A 1 73 ? 1.671 -0.622 -20.558 1.00 51.28 73 VAL A CA 1
ATOM 581 C C . VAL A 1 73 ? 1.858 0.724 -21.233 1.00 51.28 73 VAL A C 1
ATOM 583 O O . VAL A 1 73 ? 0.862 1.442 -21.376 1.00 51.28 73 VAL A O 1
ATOM 586 N N . GLU A 1 74 ? 3.100 1.116 -21.538 1.00 50.22 74 GLU A N 1
ATOM 587 C CA . GLU A 1 74 ? 3.336 2.205 -22.475 1.00 50.22 74 GLU A CA 1
ATOM 588 C C . GLU A 1 74 ? 2.340 1.960 -23.603 1.00 50.22 74 GLU A C 1
ATOM 590 O O . GLU A 1 74 ? 2.404 0.945 -24.302 1.00 50.22 74 GLU A O 1
ATOM 595 N N . CYS A 1 75 ? 1.318 2.814 -23.694 1.00 41.09 75 CYS A N 1
ATOM 596 C CA . CYS A 1 75 ? 0.518 2.879 -24.890 1.00 41.09 75 CYS A CA 1
ATOM 597 C C . CYS A 1 75 ? 1.528 3.417 -25.879 1.00 41.09 75 CYS A C 1
ATOM 599 O O . CYS A 1 75 ? 1.730 4.630 -25.931 1.00 41.09 75 CYS A O 1
ATOM 601 N N . ASP A 1 76 ? 2.253 2.483 -26.502 1.00 44.66 76 ASP A N 1
ATOM 602 C CA . ASP A 1 76 ? 3.245 2.704 -27.528 1.00 44.66 76 ASP A CA 1
ATOM 603 C C . ASP A 1 76 ? 2.604 3.760 -28.400 1.00 44.66 76 ASP A C 1
ATOM 605 O O . ASP A 1 76 ? 1.521 3.534 -28.966 1.00 44.66 76 ASP A O 1
ATOM 609 N N . LYS A 1 77 ? 3.145 4.977 -28.318 1.00 46.62 77 LYS A N 1
ATOM 610 C CA . LYS A 1 77 ? 2.624 6.098 -29.071 1.00 46.62 77 LYS A CA 1
ATOM 611 C C . LYS A 1 77 ? 2.868 5.714 -30.511 1.00 46.62 77 LYS A C 1
ATOM 613 O O . LYS A 1 77 ? 3.897 6.026 -31.092 1.00 46.62 77 LYS A O 1
ATOM 618 N N . SER A 1 78 ? 1.877 5.060 -31.093 1.00 46.09 78 SER A N 1
ATOM 619 C CA . SER A 1 78 ? 1.613 5.040 -32.516 1.00 46.09 78 SER A CA 1
ATOM 620 C C . SER A 1 78 ? 1.109 6.441 -32.889 1.00 46.09 78 SER A C 1
ATOM 622 O O . SER A 1 78 ? 0.022 6.624 -33.421 1.00 46.09 78 SER A O 1
ATOM 624 N N . ASP A 1 79 ? 1.919 7.447 -32.552 1.00 51.06 79 ASP A N 1
ATOM 625 C CA . ASP A 1 79 ? 1.887 8.801 -33.077 1.00 51.06 79 ASP A CA 1
ATOM 626 C C . ASP A 1 79 ? 2.867 8.820 -34.256 1.00 51.06 79 ASP A C 1
ATOM 628 O O . ASP A 1 79 ? 3.952 9.372 -34.143 1.00 51.06 79 ASP A O 1
ATOM 632 N N . GLU A 1 80 ? 2.524 8.130 -35.344 1.00 50.22 80 GLU A N 1
ATOM 633 C CA . GLU A 1 80 ? 2.960 8.397 -36.727 1.00 50.22 80 GLU A CA 1
ATOM 634 C C . GLU A 1 80 ? 2.500 7.221 -37.599 1.00 50.22 80 GLU A C 1
ATOM 636 O O . GLU A 1 80 ? 3.132 6.177 -37.596 1.00 50.22 80 GLU A O 1
ATOM 641 N N . GLU A 1 81 ? 1.345 7.359 -38.258 1.00 47.88 81 GLU A N 1
ATOM 642 C CA . GLU A 1 81 ? 0.977 6.774 -39.574 1.00 47.88 81 GLU A CA 1
ATOM 643 C C . GLU A 1 81 ? -0.500 7.126 -39.877 1.00 47.88 81 GLU A C 1
ATOM 645 O O . GLU A 1 81 ? -1.315 6.297 -40.272 1.00 47.88 81 GLU A O 1
ATOM 650 N N . LEU A 1 82 ? -0.882 8.390 -39.662 1.00 46.16 82 LEU A N 1
ATOM 651 C CA . LEU A 1 82 ? -2.098 8.972 -40.237 1.00 46.16 82 LEU A CA 1
ATOM 652 C C . LEU A 1 82 ? -1.837 10.438 -40.598 1.00 46.16 82 LEU A C 1
ATOM 654 O O . LEU A 1 82 ? -2.398 11.340 -39.975 1.00 46.16 82 LEU A O 1
ATOM 658 N N . GLN A 1 83 ? -0.985 10.659 -41.604 1.00 38.91 83 GLN A N 1
ATOM 659 C CA . GLN A 1 83 ? -1.137 11.737 -42.592 1.00 38.91 83 GLN A CA 1
ATOM 660 C C . GLN A 1 83 ? -0.222 11.545 -43.800 1.00 38.91 83 GLN A C 1
ATOM 662 O O . GLN A 1 83 ? 0.995 11.360 -43.598 1.00 38.91 83 GLN A O 1
#

Solvent-accessible surface area (backbone atoms only — not comparable to full-atom values): 5078 Å² total; per-residue (Å²): 131,82,79,86,56,63,71,60,51,54,52,50,49,34,49,52,51,19,54,73,54,71,61,79,45,56,54,86,59,45,43,79,80,46,76,51,74,60,93,69,29,38,38,38,34,36,29,46,88,80,53,38,34,35,39,35,37,31,43,69,89,80,49,82,40,82,74,47,81,44,67,62,66,76,74,72,76,80,81,79,90,87,130